Protein AF-A0A8J5IQD4-F1 (afdb_monomer)

Structure (mmCIF, N/CA/C/O backbone):
data_AF-A0A8J5IQD4-F1
#
_entry.id   AF-A0A8J5IQD4-F1
#
loop_
_atom_site.group_PDB
_atom_site.id
_atom_site.type_symbol
_atom_site.label_atom_id
_atom_site.label_alt_id
_atom_site.label_comp_id
_atom_site.label_asym_id
_atom_site.label_entity_id
_atom_site.label_seq_id
_atom_site.pdbx_PDB_ins_code
_atom_site.Cartn_x
_atom_site.Cartn_y
_atom_site.Cartn_z
_atom_site.occupancy
_atom_site.B_iso_or_equiv
_atom_site.auth_seq_id
_atom_site.auth_comp_id
_atom_site.auth_asym_id
_atom_site.auth_atom_id
_atom_site.pdbx_PDB_model_num
ATOM 1 N N . MET A 1 1 ? -23.606 13.668 0.486 1.00 54.94 1 MET A N 1
ATOM 2 C CA . MET A 1 1 ? -22.345 12.982 0.111 1.00 54.94 1 MET A CA 1
ATOM 3 C C . MET A 1 1 ? -21.350 12.951 1.272 1.00 54.94 1 MET A C 1
ATOM 5 O O . MET A 1 1 ? -21.016 11.861 1.716 1.00 54.94 1 MET A O 1
ATOM 9 N N . ALA A 1 2 ? -20.964 14.095 1.853 1.00 74.88 2 ALA A N 1
ATOM 10 C CA . ALA A 1 2 ? -19.990 14.152 2.956 1.00 74.88 2 ALA A CA 1
ATOM 11 C C . ALA A 1 2 ? -20.359 13.317 4.205 1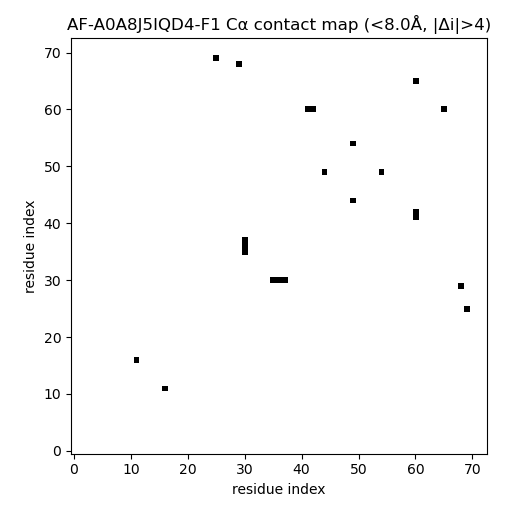.00 74.88 2 ALA A C 1
ATOM 13 O O . ALA A 1 2 ? -19.494 12.694 4.815 1.00 74.88 2 ALA A O 1
ATOM 14 N N . THR A 1 3 ? -21.645 13.233 4.563 1.00 86.19 3 THR A N 1
ATOM 15 C CA . THR A 1 3 ? -22.106 12.516 5.767 1.00 86.19 3 THR A CA 1
ATOM 16 C C . THR A 1 3 ? -21.917 11.000 5.684 1.00 86.19 3 THR A C 1
ATOM 18 O O . THR A 1 3 ? -21.617 10.363 6.691 1.00 86.19 3 THR A O 1
ATOM 21 N N . ALA A 1 4 ? -22.081 10.413 4.495 1.00 90.31 4 ALA A N 1
ATOM 22 C CA . ALA A 1 4 ? -21.890 8.978 4.284 1.00 90.31 4 ALA A CA 1
ATOM 23 C C . ALA A 1 4 ? -20.401 8.610 4.329 1.00 90.31 4 ALA A C 1
ATOM 25 O O . ALA A 1 4 ? -20.032 7.645 4.988 1.00 90.31 4 ALA A O 1
ATOM 26 N N . VAL A 1 5 ? -19.549 9.432 3.707 1.00 89.25 5 VAL A N 1
ATOM 27 C CA . VAL A 1 5 ? -18.089 9.260 3.731 1.00 89.25 5 VAL A CA 1
ATOM 28 C C . VAL A 1 5 ? -17.559 9.344 5.161 1.00 89.25 5 VAL A C 1
ATOM 30 O O . VAL A 1 5 ? -16.823 8.459 5.586 1.00 89.25 5 VAL A O 1
ATOM 33 N N . LYS A 1 6 ? -18.002 10.347 5.934 1.00 92.81 6 LYS A N 1
ATOM 34 C CA . LYS A 1 6 ? -17.603 10.510 7.337 1.00 92.81 6 LYS A CA 1
ATOM 35 C C . LYS A 1 6 ? -17.989 9.299 8.187 1.00 92.81 6 LYS A C 1
ATOM 37 O O . LYS A 1 6 ? -17.140 8.731 8.855 1.00 92.81 6 LYS A O 1
ATOM 42 N N . ARG A 1 7 ? -19.237 8.828 8.079 1.00 93.62 7 ARG A N 1
ATOM 43 C CA . ARG A 1 7 ? -19.699 7.631 8.806 1.00 93.62 7 ARG A CA 1
ATOM 44 C C . ARG A 1 7 ? -18.919 6.370 8.443 1.00 93.62 7 ARG A C 1
ATOM 46 O O . ARG A 1 7 ? -18.688 5.536 9.310 1.00 93.62 7 ARG A O 1
ATOM 53 N N . SER A 1 8 ? -18.549 6.205 7.176 1.00 90.50 8 SER A N 1
ATOM 54 C CA . SER A 1 8 ? -17.722 5.076 6.745 1.00 90.50 8 SER A CA 1
ATOM 55 C C . SER A 1 8 ? -16.300 5.169 7.293 1.00 90.50 8 SER A C 1
ATOM 57 O O . SER A 1 8 ? -15.745 4.150 7.692 1.00 90.50 8 SER A O 1
ATOM 59 N N . PHE A 1 9 ? -15.735 6.376 7.351 1.00 88.38 9 PHE A N 1
ATOM 60 C CA . PHE A 1 9 ? -14.416 6.615 7.930 1.00 88.38 9 PHE A CA 1
ATOM 61 C C . PHE A 1 9 ? -14.404 6.371 9.444 1.00 88.38 9 PHE A C 1
ATOM 63 O O . PHE A 1 9 ? -13.555 5.630 9.924 1.00 88.38 9 PHE A O 1
ATOM 70 N N . ASP A 1 10 ? -15.396 6.885 10.177 1.00 92.88 10 ASP A N 1
ATOM 71 C CA . ASP A 1 10 ? -15.517 6.705 11.633 1.00 92.88 10 ASP A CA 1
ATOM 72 C C . ASP A 1 10 ? -15.663 5.223 12.038 1.00 92.88 10 ASP A C 1
ATOM 74 O O . ASP A 1 10 ? -15.335 4.835 13.156 1.00 92.88 10 ASP A O 1
ATOM 78 N N . ARG A 1 11 ? -16.168 4.375 11.131 1.00 94.25 11 ARG A N 1
ATOM 79 C CA . ARG A 1 11 ? -16.306 2.922 11.329 1.00 94.25 11 ARG A CA 1
ATOM 80 C C . ARG A 1 11 ? -15.060 2.128 10.938 1.00 94.25 11 ARG A C 1
ATOM 82 O O . ARG A 1 11 ? -15.038 0.913 11.139 1.00 94.25 11 ARG A O 1
ATOM 89 N N . LEU A 1 12 ? -14.059 2.762 10.332 1.00 92.75 12 LEU A N 1
ATOM 90 C CA . LEU A 1 12 ? -12.857 2.076 9.885 1.00 92.75 12 LEU A CA 1
ATOM 91 C C . LEU A 1 12 ? -11.965 1.758 11.100 1.00 92.75 12 LEU A C 1
ATOM 93 O O . LEU A 1 12 ? -11.597 2.672 11.834 1.00 92.75 12 LEU A O 1
ATOM 97 N N . PRO A 1 13 ? -11.574 0.489 11.325 1.00 93.62 13 PRO A N 1
ATOM 98 C CA . PRO A 1 13 ? -10.662 0.156 12.414 1.00 93.62 13 PRO A CA 1
ATOM 99 C C . PRO A 1 13 ? -9.308 0.847 12.227 1.00 93.62 13 PRO A C 1
ATOM 101 O O . PRO A 1 13 ? -8.754 0.808 11.125 1.00 93.62 13 PRO A O 1
ATOM 104 N N . SER A 1 14 ? -8.740 1.398 13.301 1.00 89.69 14 SER A N 1
ATOM 105 C CA . SER A 1 14 ? -7.419 2.052 13.287 1.00 89.69 14 SER A CA 1
ATOM 106 C C . SER A 1 14 ? -6.333 1.158 12.684 1.00 89.69 14 SER A C 1
ATOM 108 O O . SER A 1 14 ? -5.596 1.591 11.806 1.00 89.69 14 SER A O 1
ATOM 110 N N . ALA A 1 15 ? -6.343 -0.135 13.016 1.00 91.12 15 ALA A N 1
ATOM 111 C CA . ALA A 1 15 ? -5.416 -1.119 12.458 1.00 91.12 15 ALA A CA 1
ATOM 112 C C . ALA A 1 15 ? -5.451 -1.207 10.916 1.00 91.12 15 ALA A C 1
ATOM 114 O O . ALA A 1 15 ? -4.454 -1.559 10.285 1.00 91.12 15 ALA A O 1
ATOM 115 N N . ARG A 1 16 ? -6.587 -0.894 10.269 1.00 89.69 16 ARG A N 1
ATOM 116 C CA . ARG A 1 16 ? -6.653 -0.828 8.799 1.00 89.69 16 ARG A CA 1
ATOM 117 C C . ARG A 1 16 ? -5.977 0.423 8.254 1.00 89.69 16 ARG A C 1
ATOM 119 O O . ARG A 1 16 ? -5.413 0.349 7.169 1.00 89.69 16 ARG A O 1
ATOM 126 N N . ILE A 1 17 ? -6.030 1.534 8.985 1.00 89.88 17 ILE A N 1
ATOM 127 C CA . ILE A 1 17 ? -5.339 2.776 8.627 1.00 89.88 17 ILE A CA 1
ATOM 128 C C . ILE A 1 17 ? -3.827 2.549 8.706 1.00 89.88 17 ILE A C 1
ATOM 130 O O . ILE A 1 17 ? -3.132 2.813 7.728 1.00 89.88 17 ILE A O 1
ATOM 134 N N . ASP A 1 18 ? -3.339 1.953 9.795 1.00 91.19 18 ASP A N 1
ATOM 135 C CA . ASP A 1 18 ? -1.918 1.610 9.954 1.00 91.19 18 ASP A CA 1
ATOM 136 C C . ASP A 1 18 ? -1.439 0.691 8.825 1.00 91.19 18 ASP A C 1
ATOM 138 O O . ASP A 1 18 ? -0.424 0.945 8.174 1.00 91.19 18 ASP A O 1
ATOM 142 N N . LYS A 1 19 ? -2.235 -0.336 8.504 1.00 91.12 19 LYS A N 1
ATOM 143 C CA . LYS A 1 19 ? -1.953 -1.227 7.375 1.00 91.12 19 LYS A CA 1
ATOM 144 C C . LYS A 1 19 ? -1.909 -0.481 6.039 1.00 91.12 19 LYS A C 1
ATOM 146 O O . LYS A 1 19 ? -1.069 -0.814 5.204 1.00 91.12 19 LYS A O 1
ATOM 151 N N . CYS A 1 2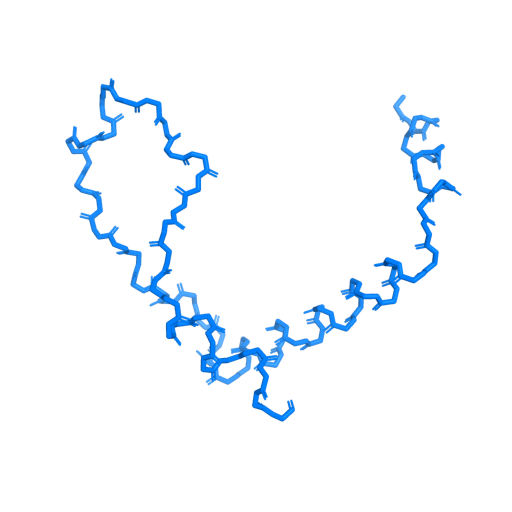0 ? -2.775 0.509 5.815 1.00 91.38 20 CYS A N 1
ATOM 152 C CA . CYS A 1 20 ? -2.722 1.341 4.610 1.00 91.38 20 CYS A CA 1
ATOM 153 C C . CYS A 1 20 ? -1.408 2.128 4.525 1.00 91.38 20 CYS A C 1
ATOM 155 O O . CYS A 1 20 ? -0.816 2.171 3.449 1.00 91.38 20 CYS A O 1
ATOM 157 N N . PHE A 1 21 ? -0.922 2.694 5.634 1.00 91.75 21 PHE A N 1
ATOM 158 C CA . PHE A 1 21 ? 0.356 3.412 5.652 1.00 91.75 21 PHE A CA 1
ATOM 159 C C . PHE A 1 21 ? 1.543 2.496 5.353 1.00 91.75 21 PHE A C 1
ATOM 161 O O . PHE A 1 21 ? 2.359 2.828 4.496 1.00 91.75 21 PHE A O 1
ATOM 168 N N . VAL A 1 22 ? 1.602 1.318 5.978 1.00 91.69 22 VAL A N 1
ATOM 169 C CA . VAL A 1 22 ? 2.648 0.319 5.689 1.00 91.69 22 VAL A CA 1
ATOM 170 C C . VAL A 1 22 ? 2.578 -0.136 4.230 1.00 91.69 22 VAL A C 1
ATOM 172 O O . VAL A 1 22 ? 3.590 -0.202 3.540 1.00 91.69 22 VAL A O 1
ATOM 175 N N . THR A 1 23 ? 1.370 -0.381 3.714 1.00 92.50 23 THR A N 1
ATOM 176 C CA . THR A 1 23 ? 1.181 -0.760 2.304 1.00 92.50 23 THR A CA 1
ATOM 177 C C . THR A 1 23 ? 1.698 0.334 1.369 1.00 92.50 23 THR A C 1
ATOM 179 O O . THR A 1 23 ? 2.368 0.029 0.387 1.00 92.50 23 THR A O 1
ATOM 182 N N . LEU A 1 24 ? 1.428 1.606 1.677 1.00 91.31 24 LEU A N 1
ATOM 183 C CA . LEU A 1 24 ? 1.911 2.731 0.881 1.00 91.31 24 LEU A CA 1
ATOM 184 C C . LEU A 1 24 ? 3.443 2.816 0.884 1.00 91.31 24 LEU A C 1
ATOM 186 O O . LEU A 1 24 ? 4.031 3.012 -0.176 1.00 91.31 24 LEU A O 1
ATOM 190 N N . GLN A 1 25 ? 4.086 2.633 2.040 1.00 93.06 25 GLN A N 1
ATOM 191 C CA . GLN A 1 25 ? 5.550 2.608 2.142 1.00 93.06 25 GLN A CA 1
ATOM 192 C C . GLN A 1 25 ? 6.150 1.496 1.274 1.00 93.06 25 GLN A C 1
ATOM 194 O O . GLN A 1 25 ? 7.061 1.756 0.490 1.00 93.06 25 GLN A O 1
ATOM 199 N N . ASN A 1 26 ? 5.573 0.294 1.321 1.00 87.12 26 ASN A N 1
ATOM 200 C CA . ASN A 1 26 ? 6.024 -0.835 0.505 1.00 87.12 26 ASN A CA 1
ATOM 201 C C . ASN A 1 26 ? 5.853 -0.565 -0.998 1.00 87.12 26 ASN A C 1
ATOM 203 O O . ASN A 1 26 ? 6.729 -0.891 -1.797 1.00 87.12 26 ASN A O 1
ATOM 207 N N . VAL A 1 27 ? 4.749 0.076 -1.396 1.00 85.94 27 VAL A N 1
ATOM 208 C CA . VAL A 1 27 ? 4.527 0.488 -2.790 1.00 85.94 27 VAL A CA 1
ATOM 209 C C . VAL A 1 27 ? 5.564 1.522 -3.226 1.00 85.94 27 VAL A C 1
ATOM 211 O O . VAL A 1 27 ? 6.139 1.379 -4.302 1.00 85.94 27 VAL A O 1
ATOM 214 N N . MET A 1 28 ? 5.844 2.539 -2.406 1.00 89.69 28 MET A N 1
ATOM 215 C CA . MET A 1 28 ? 6.879 3.531 -2.718 1.00 89.69 28 MET A CA 1
ATOM 216 C C . MET A 1 28 ? 8.255 2.879 -2.863 1.00 89.69 28 MET A C 1
ATOM 218 O O . MET A 1 28 ? 8.973 3.180 -3.815 1.00 89.69 28 MET A O 1
ATOM 222 N N . GLN A 1 29 ? 8.594 1.943 -1.974 1.00 86.75 29 GLN A N 1
ATOM 223 C CA . GLN A 1 29 ? 9.837 1.183 -2.055 1.00 86.75 29 GLN A CA 1
ATOM 224 C C . GLN A 1 29 ? 9.935 0.412 -3.379 1.00 86.75 29 GLN A C 1
ATOM 226 O O . GLN A 1 29 ? 10.954 0.495 -4.062 1.00 86.75 29 GLN A O 1
ATOM 231 N N . ALA A 1 30 ? 8.861 -0.267 -3.790 1.00 82.69 30 ALA A N 1
ATOM 232 C CA . ALA A 1 30 ? 8.811 -0.980 -5.063 1.00 82.69 30 ALA A CA 1
ATOM 233 C C . ALA A 1 30 ? 8.966 -0.040 -6.272 1.00 82.69 30 ALA A C 1
ATOM 235 O O . ALA A 1 30 ? 9.707 -0.352 -7.203 1.00 82.69 30 ALA A O 1
ATOM 236 N N . ILE A 1 31 ? 8.314 1.128 -6.254 1.00 82.19 31 ILE A N 1
ATOM 237 C CA . ILE A 1 31 ? 8.436 2.144 -7.312 1.00 82.19 31 ILE A CA 1
ATOM 238 C C . ILE A 1 31 ? 9.894 2.596 -7.446 1.00 82.19 31 ILE A C 1
ATOM 240 O O . ILE A 1 31 ? 10.428 2.614 -8.555 1.00 82.19 31 ILE A O 1
ATOM 244 N N . ILE A 1 32 ? 10.555 2.914 -6.329 1.00 85.56 32 ILE A N 1
ATOM 245 C CA . ILE A 1 32 ? 11.964 3.331 -6.316 1.00 85.56 32 ILE A CA 1
ATOM 246 C C . ILE A 1 32 ? 12.856 2.214 -6.872 1.00 85.56 32 ILE A C 1
ATOM 248 O O . ILE A 1 32 ? 13.672 2.463 -7.759 1.00 85.56 32 ILE A O 1
ATOM 252 N N . SER A 1 33 ? 12.662 0.974 -6.416 1.00 80.06 33 SER A N 1
ATOM 253 C CA . SER A 1 33 ? 13.422 -0.193 -6.885 1.00 80.06 33 SER A CA 1
ATOM 254 C C . SER A 1 33 ? 13.247 -0.490 -8.381 1.00 80.06 33 SER A C 1
ATOM 256 O O . SER A 1 33 ? 14.107 -1.141 -8.974 1.00 80.06 33 SER A O 1
ATOM 258 N N . HIS A 1 34 ? 12.172 -0.007 -9.010 1.00 76.69 34 HIS A N 1
ATOM 259 C CA . HIS A 1 34 ? 11.899 -0.167 -10.442 1.00 76.69 34 HIS A CA 1
ATOM 260 C C . HIS A 1 34 ? 12.068 1.120 -11.254 1.00 76.69 34 HIS A C 1
ATOM 262 O O . HIS A 1 34 ? 11.594 1.202 -12.385 1.00 76.69 34 HIS A O 1
ATOM 268 N N . GLY A 1 35 ? 12.765 2.118 -10.701 1.00 81.19 35 GLY A N 1
ATOM 269 C CA . GLY A 1 35 ? 13.079 3.353 -11.420 1.00 81.19 35 GLY A CA 1
ATOM 270 C C . GLY A 1 35 ? 11.849 4.195 -11.760 1.00 81.19 35 GLY A C 1
ATOM 271 O O . GLY A 1 35 ? 11.890 4.978 -12.703 1.00 81.19 35 GLY A O 1
ATOM 272 N N . GLY A 1 36 ? 10.752 4.031 -11.017 1.00 75.19 36 GLY A N 1
ATOM 273 C CA . GLY A 1 36 ? 9.514 4.7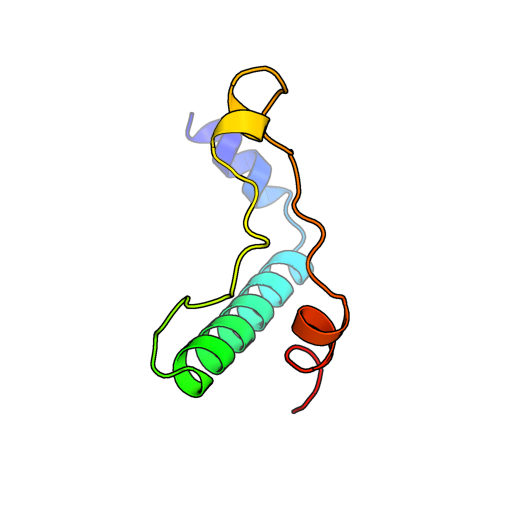75 -11.234 1.00 75.19 36 GLY A CA 1
ATOM 274 C C . GLY A 1 36 ? 8.598 4.210 -12.318 1.00 75.19 36 GLY A C 1
ATOM 275 O O . GLY A 1 36 ? 7.549 4.799 -12.572 1.00 75.19 36 GLY A O 1
ATOM 276 N N . ASP A 1 37 ? 8.966 3.096 -12.955 1.00 71.12 37 ASP A N 1
ATOM 277 C CA . ASP A 1 37 ? 8.230 2.566 -14.099 1.00 71.12 37 ASP A CA 1
ATOM 278 C C . ASP A 1 37 ? 7.215 1.480 -13.697 1.00 71.12 37 ASP A C 1
ATOM 280 O O . ASP A 1 37 ? 7.449 0.666 -12.802 1.00 71.12 37 ASP A O 1
ATOM 284 N N . ASN A 1 38 ? 6.079 1.444 -14.392 1.00 67.56 38 ASN A N 1
ATOM 285 C CA . ASN A 1 38 ? 4.996 0.484 -14.192 1.00 67.56 38 ASN A CA 1
ATOM 286 C C . ASN A 1 38 ? 4.959 -0.560 -15.325 1.00 67.56 38 ASN A C 1
ATOM 288 O O . ASN A 1 38 ? 3.891 -0.997 -15.754 1.00 67.56 38 ASN A O 1
ATOM 292 N N . ASN A 1 39 ? 6.135 -0.969 -15.813 1.00 61.12 39 ASN A N 1
ATOM 293 C CA . ASN A 1 39 ? 6.326 -1.926 -16.912 1.00 61.12 39 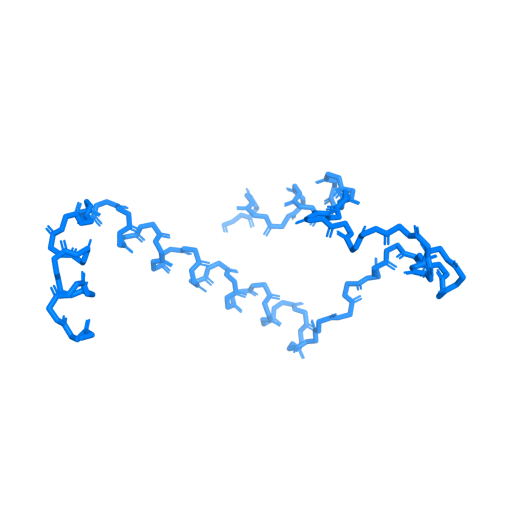ASN A CA 1
ATOM 294 C C . ASN A 1 39 ? 6.015 -3.386 -16.540 1.00 61.12 39 ASN A C 1
ATOM 296 O O . ASN A 1 39 ? 6.610 -4.314 -17.101 1.00 61.12 39 ASN A O 1
ATOM 300 N N . TYR A 1 40 ? 5.093 -3.631 -15.605 1.00 60.19 40 TYR A N 1
ATOM 301 C CA . TYR A 1 40 ? 4.591 -4.984 -15.400 1.00 60.19 40 TYR A CA 1
ATOM 302 C C . TYR A 1 40 ? 4.055 -5.482 -16.738 1.00 60.19 40 TYR A C 1
ATOM 304 O O . TYR A 1 40 ? 3.149 -4.887 -17.325 1.00 60.19 40 TYR A O 1
ATOM 312 N N . LYS A 1 41 ? 4.662 -6.559 -17.247 1.00 55.81 41 LYS A N 1
ATOM 313 C CA . LYS A 1 41 ? 4.200 -7.221 -18.460 1.00 55.81 41 LYS A CA 1
ATOM 314 C C . LYS A 1 41 ? 2.827 -7.791 -18.147 1.00 55.81 41 LYS A C 1
ATOM 316 O O . LYS A 1 41 ? 2.716 -8.886 -17.606 1.00 55.81 41 LYS A O 1
ATOM 321 N N . LEU A 1 42 ? 1.783 -7.025 -18.448 1.00 58.78 42 LEU A N 1
ATOM 322 C CA . LEU A 1 42 ? 0.434 -7.555 -18.418 1.00 58.78 42 LEU A CA 1
ATOM 323 C C . LEU A 1 42 ? 0.403 -8.743 -19.384 1.00 58.78 42 LEU A C 1
ATOM 325 O O . LEU A 1 42 ? 0.925 -8.616 -20.502 1.00 58.78 42 LEU A O 1
ATOM 329 N N . PRO A 1 43 ? -0.183 -9.886 -18.984 1.00 59.28 43 PRO A N 1
ATOM 330 C CA . PRO A 1 43 ? -0.481 -10.953 -19.921 1.00 59.28 43 PRO A CA 1
ATOM 331 C C . PRO A 1 43 ? -1.167 -10.319 -21.125 1.00 59.28 43 PRO A C 1
ATOM 333 O O . PRO A 1 43 ? -2.107 -9.533 -20.971 1.00 59.28 43 PRO A O 1
ATOM 336 N N . ARG A 1 44 ? -0.628 -10.564 -22.321 1.00 57.03 44 ARG A N 1
ATOM 337 C CA . ARG A 1 44 ? -1.099 -9.931 -23.551 1.00 57.03 44 ARG A CA 1
ATOM 338 C C . ARG A 1 44 ? -2.455 -10.533 -23.917 1.00 57.03 44 ARG A C 1
ATOM 340 O O . ARG A 1 44 ? -2.548 -11.360 -24.814 1.00 57.03 44 ARG A O 1
ATOM 347 N N . ASN A 1 45 ? -3.506 -10.117 -23.218 1.00 55.94 45 ASN A N 1
ATOM 348 C CA . ASN A 1 45 ? -4.881 -10.382 -23.603 1.00 55.94 45 ASN A CA 1
ATOM 349 C C . ASN A 1 45 ? -5.099 -9.598 -24.893 1.00 55.94 45 ASN A C 1
ATOM 351 O O . ASN A 1 45 ? -5.106 -8.363 -24.887 1.00 55.94 45 ASN A O 1
ATOM 355 N N . SER A 1 46 ? -5.152 -10.299 -26.024 1.00 50.69 46 SER A N 1
ATOM 356 C CA . SER A 1 46 ? -5.332 -9.637 -27.307 1.00 50.69 46 SER A CA 1
ATOM 357 C C . SER A 1 46 ? -6.643 -8.844 -27.283 1.00 50.69 46 SER A C 1
ATOM 359 O O . SER A 1 46 ? -7.626 -9.247 -26.656 1.00 50.69 46 SER A O 1
ATOM 361 N N . LYS A 1 47 ? -6.666 -7.675 -27.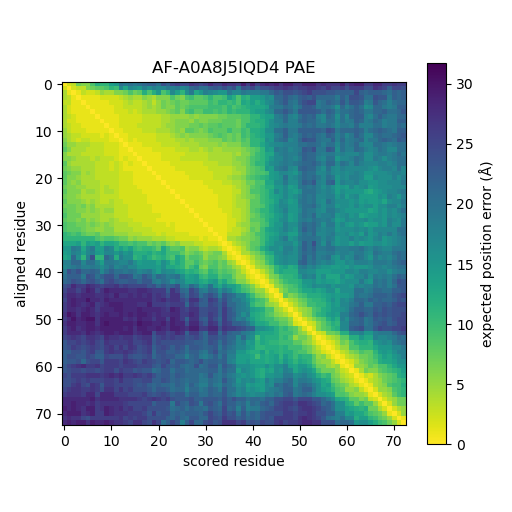937 1.00 51.06 47 LYS A N 1
ATOM 362 C CA . LYS A 1 47 ? -7.865 -6.821 -28.003 1.00 51.06 47 LYS A CA 1
ATOM 363 C C . LYS A 1 47 ? -9.074 -7.566 -28.584 1.00 51.06 47 LYS A C 1
ATOM 365 O O . LYS A 1 47 ? -10.200 -7.155 -28.313 1.00 51.06 47 LYS A O 1
ATOM 370 N N . GLU A 1 48 ? -8.863 -8.649 -29.339 1.00 52.94 48 GLU A N 1
ATOM 371 C CA . GLU A 1 48 ? -9.950 -9.513 -29.806 1.00 52.94 48 GLU A CA 1
ATOM 372 C C . GLU A 1 48 ? -10.692 -10.210 -28.651 1.00 52.94 48 GLU A C 1
ATOM 374 O O . GLU A 1 48 ? -11.905 -10.370 -28.732 1.00 52.94 48 GLU A O 1
ATOM 379 N N . HIS A 1 49 ? -10.018 -10.532 -27.540 1.00 52.28 49 HIS A N 1
ATOM 380 C CA . HIS A 1 49 ? -10.616 -11.220 -26.386 1.00 52.28 49 HIS A CA 1
ATOM 381 C C . HIS A 1 49 ? -11.532 -10.319 -25.531 1.00 52.28 49 HIS A C 1
ATOM 383 O O . HIS A 1 49 ? -12.333 -10.813 -24.743 1.00 52.28 49 HIS A O 1
ATOM 389 N N . ILE A 1 50 ? -11.434 -8.992 -25.689 1.00 52.94 50 ILE A N 1
ATOM 390 C CA . ILE A 1 50 ? -12.167 -7.988 -24.890 1.00 52.94 50 ILE A CA 1
ATOM 391 C C . ILE A 1 50 ? -13.472 -7.550 -25.581 1.00 52.94 50 ILE A C 1
ATOM 393 O O . ILE A 1 50 ? -14.352 -6.964 -24.957 1.00 52.94 50 ILE A O 1
ATOM 397 N N . ARG A 1 51 ? -13.649 -7.846 -26.876 1.00 54.59 51 ARG A N 1
ATOM 398 C CA . ARG A 1 51 ? -14.812 -7.369 -27.649 1.00 54.59 51 ARG A CA 1
ATOM 399 C C . ARG A 1 51 ? -16.110 -8.155 -27.427 1.00 54.59 51 ARG A C 1
ATOM 401 O O . ARG A 1 51 ? -17.131 -7.757 -27.977 1.00 54.59 51 ARG A O 1
ATOM 408 N N . GLY A 1 52 ? -16.098 -9.222 -26.627 1.00 55.91 52 GLY A N 1
ATOM 409 C CA . GLY A 1 52 ? -17.286 -10.054 -26.385 1.00 55.91 52 GLY A CA 1
ATOM 410 C C . GLY A 1 52 ? -17.442 -10.614 -24.970 1.00 55.91 52 GLY A C 1
ATOM 411 O O . GLY A 1 52 ? -18.458 -11.237 -24.683 1.00 55.91 52 GLY A O 1
ATOM 412 N N . LEU A 1 53 ? -16.476 -10.392 -24.077 1.00 54.22 53 LEU A N 1
ATOM 4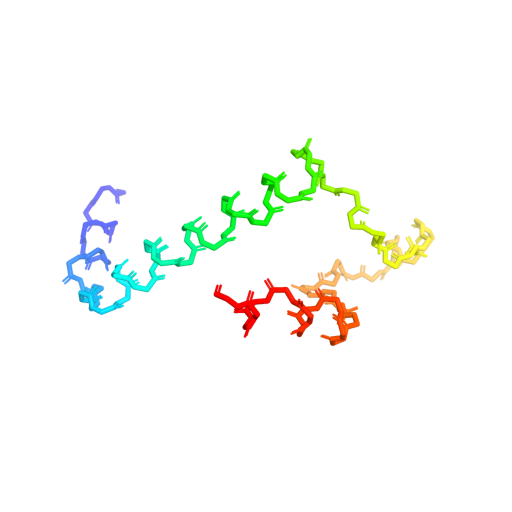13 C CA . LEU A 1 53 ? -16.525 -10.847 -22.689 1.00 54.22 53 LEU A CA 1
ATOM 414 C C . LEU A 1 53 ? -16.357 -9.636 -21.779 1.00 54.22 53 LEU A C 1
ATOM 416 O O . LEU A 1 53 ? -15.527 -8.766 -22.052 1.00 54.22 53 LEU A O 1
ATOM 420 N N . SER A 1 54 ? -17.170 -9.561 -20.719 1.00 59.03 54 SER A N 1
ATOM 421 C CA . SER A 1 54 ? -17.036 -8.515 -19.706 1.00 59.03 54 SER A CA 1
ATOM 422 C C . SER A 1 54 ? -15.578 -8.427 -19.269 1.00 59.03 54 SER A C 1
ATOM 424 O O . SER A 1 54 ? -14.956 -9.466 -19.036 1.00 59.03 54 SER A O 1
ATOM 426 N N . MET A 1 55 ? -15.056 -7.204 -19.151 1.00 55.62 55 MET A N 1
ATOM 427 C CA . MET A 1 55 ? -13.717 -6.955 -18.619 1.00 55.62 55 MET A CA 1
ATOM 428 C C . MET A 1 55 ? -13.452 -7.868 -17.413 1.00 55.62 55 MET A C 1
ATOM 430 O O . MET A 1 55 ? -14.296 -7.907 -16.512 1.00 55.62 55 MET A O 1
ATOM 434 N N . PRO A 1 56 ? -12.324 -8.600 -17.375 1.00 59.38 56 PRO A N 1
ATOM 435 C CA . PRO A 1 56 ? -11.989 -9.399 -16.210 1.00 59.38 56 PRO A CA 1
ATOM 436 C C . PRO A 1 56 ? -11.963 -8.480 -14.988 1.00 59.38 56 PRO A C 1
ATOM 438 O O . PRO A 1 56 ? -11.247 -7.478 -14.981 1.00 59.38 56 PRO A O 1
ATOM 441 N N . SER A 1 57 ? -12.742 -8.800 -13.953 1.00 63.41 57 SER A N 1
ATOM 442 C CA . SER A 1 57 ? -12.718 -8.055 -12.686 1.00 63.41 57 SER A CA 1
ATOM 443 C C . SER A 1 57 ? -11.371 -8.182 -11.966 1.00 63.41 57 SER A C 1
ATOM 445 O O . SER A 1 57 ? -11.077 -7.418 -11.050 1.00 63.41 57 SER A O 1
ATOM 447 N N . SER A 1 58 ? -10.560 -9.158 -12.370 1.00 56.78 58 SER A N 1
ATOM 448 C CA . SER A 1 58 ? -9.215 -9.414 -11.878 1.00 56.78 58 SER A CA 1
ATOM 449 C C . SER A 1 58 ? -8.361 -10.047 -12.977 1.00 56.78 58 SER A C 1
ATOM 451 O O . SER A 1 58 ? -8.861 -10.754 -13.853 1.00 56.78 58 SER A O 1
ATOM 453 N N . LEU A 1 59 ? -7.056 -9.787 -12.927 1.00 57.31 59 LEU A N 1
ATOM 454 C CA . LEU A 1 59 ? -6.061 -10.481 -13.737 1.00 57.31 59 LEU A CA 1
ATOM 455 C C . LEU A 1 59 ? -5.301 -11.439 -12.826 1.00 57.31 59 LEU A C 1
ATOM 457 O O . LEU A 1 59 ? -4.850 -11.041 -11.752 1.00 57.31 59 LEU A O 1
ATOM 461 N N . LEU A 1 60 ? -5.169 -12.692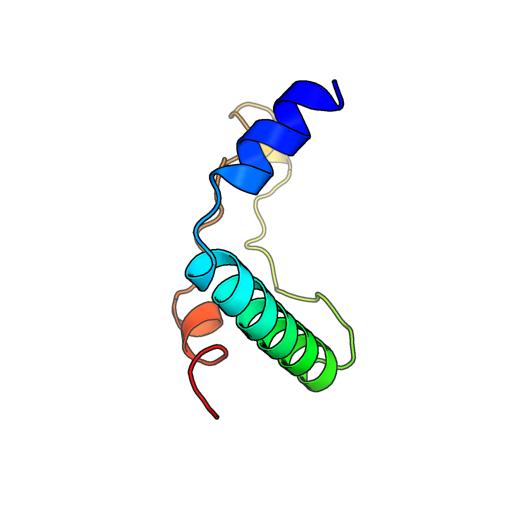 -13.255 1.00 55.06 60 LEU A N 1
ATOM 462 C CA . LEU A 1 60 ? -4.256 -13.631 -12.616 1.00 55.06 60 LEU A CA 1
ATOM 463 C C . LEU A 1 60 ? -2.838 -13.194 -12.980 1.00 55.06 60 LEU A C 1
ATOM 465 O O . LEU A 1 60 ? -2.415 -13.304 -14.129 1.00 55.06 60 LEU A O 1
ATOM 469 N N . ILE A 1 61 ? -2.149 -12.611 -12.007 1.00 54.47 61 ILE A N 1
ATOM 470 C CA . ILE A 1 61 ? -0.730 -12.281 -12.098 1.00 54.47 61 ILE A CA 1
ATOM 471 C C . ILE A 1 61 ? 0.031 -13.495 -11.561 1.00 54.47 61 ILE A C 1
ATOM 473 O O . ILE A 1 61 ? -0.398 -14.083 -10.568 1.00 54.47 61 ILE A O 1
ATOM 477 N N . GLU A 1 62 ? 1.128 -13.881 -12.220 1.00 58.53 62 GLU A N 1
ATOM 478 C CA . GLU A 1 62 ? 1.978 -14.976 -11.743 1.00 58.53 62 GLU A CA 1
ATOM 479 C C . GLU A 1 62 ? 2.388 -14.740 -10.287 1.00 58.53 62 GLU A C 1
ATOM 481 O O . GLU A 1 62 ? 2.822 -13.647 -9.914 1.00 58.53 62 GLU A O 1
ATOM 486 N N . GLU A 1 63 ? 2.227 -15.773 -9.459 1.00 55.97 63 GLU A N 1
ATOM 487 C CA . GLU A 1 63 ? 2.421 -15.689 -8.012 1.00 55.97 63 GLU A CA 1
ATOM 488 C C . GLU A 1 63 ? 3.848 -15.238 -7.672 1.00 55.97 63 GLU A C 1
ATOM 490 O O . GLU A 1 63 ? 4.034 -14.447 -6.755 1.00 55.97 63 GLU A O 1
ATOM 495 N N . ASP A 1 64 ? 4.839 -15.615 -8.483 1.00 53.09 64 ASP A N 1
ATOM 496 C CA . ASP A 1 64 ? 6.233 -15.191 -8.337 1.00 53.09 64 ASP A CA 1
ATOM 497 C C . ASP A 1 64 ? 6.433 -13.686 -8.546 1.00 53.09 64 ASP A C 1
ATOM 499 O O . ASP A 1 64 ? 7.249 -13.076 -7.856 1.00 53.09 64 ASP A O 1
ATOM 503 N N . ALA A 1 65 ? 5.644 -13.041 -9.412 1.00 53.25 65 ALA A N 1
ATOM 504 C CA . ALA A 1 65 ? 5.691 -11.587 -9.577 1.00 53.25 65 ALA A CA 1
ATOM 505 C C . 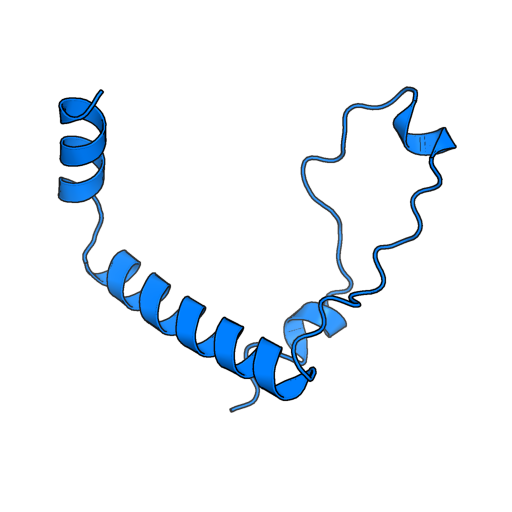ALA A 1 65 ? 5.158 -10.842 -8.337 1.00 53.25 65 ALA A C 1
ATOM 507 O O . ALA A 1 65 ? 5.559 -9.706 -8.083 1.00 53.25 65 ALA A O 1
ATOM 508 N N . VAL A 1 66 ? 4.292 -11.489 -7.548 1.00 52.69 66 VAL A N 1
ATOM 509 C CA . VAL A 1 66 ? 3.730 -10.959 -6.295 1.00 52.69 66 VAL A CA 1
ATOM 510 C C . VAL A 1 66 ? 4.597 -11.347 -5.086 1.00 52.69 66 VAL A C 1
ATOM 512 O O . VAL A 1 66 ? 4.809 -10.543 -4.176 1.00 52.69 66 VAL A O 1
ATOM 515 N N . ARG A 1 67 ? 5.132 -12.573 -5.076 1.00 45.38 67 ARG A N 1
ATOM 516 C CA . ARG A 1 67 ? 5.798 -13.215 -3.934 1.00 45.38 67 ARG A CA 1
ATOM 517 C C . ARG A 1 67 ? 7.277 -12.843 -3.809 1.00 45.38 67 ARG A C 1
ATOM 519 O O . ARG A 1 67 ? 7.765 -12.756 -2.686 1.00 45.38 67 ARG A O 1
ATOM 526 N N . LEU A 1 68 ? 7.967 -12.514 -4.907 1.00 44.97 68 LEU A N 1
ATOM 527 C CA . LEU A 1 68 ? 9.355 -12.021 -4.864 1.00 44.97 68 LEU A CA 1
ATOM 528 C C . LEU A 1 68 ? 9.504 -10.583 -4.334 1.00 44.97 68 LEU A C 1
ATOM 530 O O . LEU A 1 68 ? 10.635 -10.137 -4.165 1.00 44.97 68 LEU A O 1
ATOM 534 N N . ARG A 1 69 ? 8.416 -9.826 -4.111 1.00 49.81 69 ARG A N 1
ATOM 535 C CA . ARG A 1 69 ? 8.517 -8.357 -3.945 1.00 49.81 69 ARG A CA 1
ATOM 536 C C . ARG A 1 69 ? 7.707 -7.717 -2.814 1.00 49.81 69 ARG A C 1
ATOM 538 O O . ARG A 1 69 ? 7.731 -6.499 -2.693 1.00 49.81 69 ARG A O 1
ATOM 545 N N . LEU A 1 70 ? 7.022 -8.497 -1.974 1.00 42.47 70 LEU A N 1
ATOM 546 C CA . LEU A 1 70 ? 6.280 -7.972 -0.809 1.00 42.47 70 LEU A CA 1
ATOM 547 C C . LEU A 1 70 ? 6.784 -8.477 0.554 1.00 42.47 70 LEU A C 1
ATOM 549 O O . LEU A 1 70 ? 6.350 -7.951 1.574 1.00 42.47 70 LEU A O 1
ATOM 553 N N . PHE A 1 71 ? 7.689 -9.463 0.589 1.00 43.66 71 PHE A N 1
ATOM 554 C CA . PHE A 1 71 ? 8.186 -10.069 1.838 1.00 43.66 71 PHE A CA 1
ATOM 555 C C . PHE A 1 71 ? 9.714 -10.241 1.902 1.00 43.66 71 PHE A C 1
ATOM 557 O O . PHE A 1 71 ? 10.212 -10.955 2.768 1.00 43.66 71 PHE A O 1
ATOM 564 N N . ALA A 1 72 ? 10.466 -9.599 1.007 1.00 37.34 72 ALA A N 1
ATOM 565 C CA . ALA A 1 72 ? 11.917 -9.510 1.124 1.00 37.34 72 ALA A CA 1
ATOM 566 C C . ALA A 1 72 ? 12.299 -8.084 1.553 1.00 37.34 72 ALA A C 1
ATOM 568 O O . ALA A 1 72 ? 12.286 -7.183 0.717 1.00 37.34 72 ALA A O 1
ATOM 569 N N . ALA A 1 73 ? 12.659 -7.971 2.839 1.00 36.16 73 ALA A N 1
ATOM 570 C CA . ALA A 1 73 ? 13.110 -6.799 3.607 1.00 36.16 73 ALA A CA 1
ATOM 571 C C . ALA A 1 73 ? 12.016 -5.845 4.115 1.00 36.16 73 ALA A C 1
ATOM 573 O O . ALA A 1 73 ? 11.411 -5.113 3.306 1.00 36.16 73 ALA A O 1
#

Radius of gyration: 17.62 Å; Cα contacts (8 Å, |Δi|>4): 11; chains: 1; bounding box: 36×30×43 Å

Sequence (73 aa):
MATAVKRSFDRLPSARIDKCFVTLQNVMQAIISHGGDNNYKLPRNSKEHIRGLSMPSSLLIEEDAVRLRLFAA

Secondary structure (DSSP, 8-state):
-HHHHHHHHHTS-HHHHHHHHHHHHHHHHHHHHTTT----------GGGGSSS---SS----HHHHHTSSS--

pLDDT: mean 70.52, std 1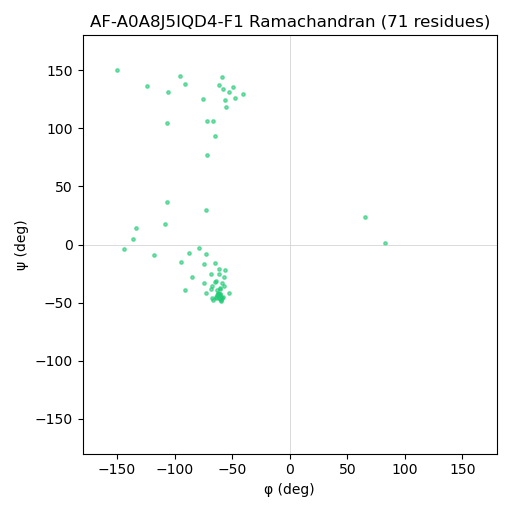8.08, range [36.16, 94.25]

Solvent-accessible surface area (backbone atoms only — not comparable to full-atom values): 4823 Å² total; per-residue (Å²): 113,68,68,60,53,49,55,55,55,75,67,52,57,67,72,58,53,53,49,49,54,54,50,49,52,54,50,52,51,51,33,61,78,51,76,70,57,84,78,71,79,66,80,83,73,52,75,77,67,57,76,82,42,81,78,71,95,66,77,93,68,62,62,65,78,56,60,71,69,77,75,74,133

Foldseek 3Di:
DVVVVVVVVVPDDPVVVVVVVVVVVLVVVVCVVVVNDPPPPQPCPDPVNPPPDPDPPDGDDPVCVVVVRRPDD

Mean predicted aligned error: 14.56 Å

Organism: NCBI:txid2496075